Protein AF-A0A1A8R620-F1 (afdb_monomer)

Organism: NCBI:txid451742

Radius of gyration: 17.98 Å; Cα contacts (8 Å, |Δi|>4): 306; chains: 1; bounding box: 63×19×50 Å

InterPro domains:
  IPR003961 Fibronectin type III [PF00041] (17-106)
  IPR003961 Fibronectin type III [PS50853] (17-112)
  IPR003961 Fibronectin type III [SM00060] (15-98)
  IPR003961 Fibronectin type III [cd00063] (15-106)
  IPR013783 Immunoglobulin-like fold [G3DSA:2.60.40.10] (2-113)
  IPR036116 Fibronectin type III superfamily [SSF49265] (8-113)
  IPR050449 Ephrin receptor tyrosine kinases [PTHR46877] (4-108)

Nearest PDB structures (foldseek):
  4yfg-assembly1_A  TM=9.252E-01  e=2.632E-07  Mus musculus
  1wfo-assembly1_A  TM=7.776E-01  e=1.288E-08  Homo sapiens
  6tpw-assembly1_A  TM=8.827E-01  e=1.926E-07  Homo sapiens
  4yfd-assembly1_A  TM=9.253E-01  e=4.428E-07  Mus musculus
  4n68-assembly1_A  TM=8.977E-01  e=1.901E-06  Homo sapiens

Secondary structure (DSSP, 8-state):
-PPP---PPPPP----PPEEEEEEEEETTEEEEEEE--S---S---EEEEEEE-TTS--SS-EEEEE-TT-SEEEE-SPPTT--EEEEEEEEETTEEEEEPPPEEE---SS------SPPP-----

Mean predicted aligned error: 8.63 Å

Solvent-accessible surface area (backbone atoms only — not comparable to full-atom values): 7274 Å² total; per-residue (Å²): 139,84,84,80,86,80,87,82,80,76,83,54,35,57,13,34,33,30,31,82,64,46,61,44,34,67,24,39,30,21,34,40,35,28,45,40,75,30,94,48,42,50,50,65,66,67,29,30,43,38,36,42,33,43,86,86,70,83,63,92,65,62,49,78,44,85,34,57,57,91,50,56,54,48,76,51,66,90,44,61,61,89,40,58,33,43,34,34,35,24,28,22,22,93,61,31,72,27,44,65,27,70,76,42,77,40,51,31,26,73,68,53,71,99,65,84,81,68,81,86,72,85,82,77,76,132

Sequence (126 aa):
VRSNVLYIQTREDYPGPPAGIKAVPSSASSVVVSWLPPHKPNGIIRKYTIYCSSPGSGQPMPSEYEANPELLFYRITHLNHRQQYLIWAAAVTTAGRGNYSDKVTVEPAAKAPAKILSFGGTVTTP

pLDDT: mean 85.18, std 15.76, range [44.91, 98.19]

Foldseek 3Di:
DDDDDDDDDDDAAAAAEFADWDWWAPAQFKIKIFTHGGPGGSADFQWKKKWKDFVPPPDPGTDIDIGGSVDRMDMDGRHHGPTKIKMWMWTAHPNGTHDIDDIDIYGHHHDIDPDDRDDDDPPPDD

Structure (mmCIF, N/CA/C/O backbone):
data_AF-A0A1A8R620-F1
#
_entry.id   AF-A0A1A8R620-F1
#
loop_
_atom_site.group_PDB
_atom_site.id
_atom_site.type_symbol
_atom_site.label_atom_id
_atom_site.label_alt_id
_atom_site.label_comp_id
_atom_site.label_asym_id
_atom_site.label_entity_id
_atom_site.label_seq_id
_atom_site.pdbx_PDB_ins_code
_atom_site.Cartn_x
_atom_site.Cartn_y
_atom_site.Cartn_z
_atom_site.occupancy
_atom_site.B_iso_or_equiv
_atom_site.auth_seq_id
_atom_site.auth_comp_id
_atom_site.auth_asym_id
_atom_site.auth_atom_id
_atom_site.pdbx_PDB_model_num
ATOM 1 N N . VAL A 1 1 ? -42.763 8.442 29.787 1.00 52.78 1 VAL A N 1
ATOM 2 C CA . VAL A 1 1 ? -41.309 8.596 30.043 1.00 52.78 1 VAL A CA 1
ATOM 3 C C . VAL A 1 1 ? -40.577 8.254 28.754 1.00 52.78 1 VAL A C 1
ATOM 5 O O . VAL A 1 1 ? -40.825 7.181 28.221 1.00 52.78 1 VAL A O 1
ATOM 8 N N . ARG A 1 2 ? -39.787 9.177 28.191 1.00 52.97 2 ARG A N 1
ATOM 9 C CA . ARG A 1 2 ? -39.006 8.956 26.961 1.00 52.97 2 ARG A CA 1
ATOM 10 C C . ARG A 1 2 ? -37.557 8.725 27.39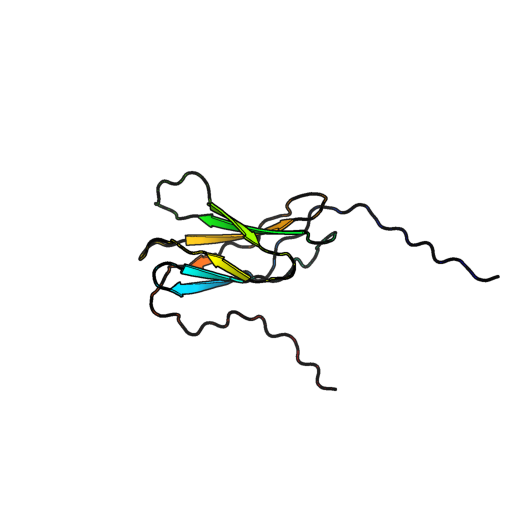4 1.00 52.97 2 ARG A C 1
ATOM 12 O O . ARG A 1 2 ? -36.993 9.587 28.060 1.00 52.97 2 ARG A O 1
ATOM 19 N N . SER A 1 3 ? -36.999 7.554 27.110 1.00 65.88 3 SER A N 1
ATOM 20 C CA . SER A 1 3 ? -35.631 7.205 27.505 1.00 65.88 3 SER A CA 1
ATOM 21 C C . SER A 1 3 ? -34.626 7.983 26.655 1.00 65.88 3 SER A C 1
ATOM 23 O O . SER A 1 3 ? -34.752 8.011 25.431 1.00 65.88 3 SER A O 1
ATOM 25 N N . ASN A 1 4 ? -33.632 8.603 27.289 1.00 66.81 4 ASN A N 1
ATOM 26 C CA . ASN A 1 4 ? -32.510 9.219 26.585 1.00 66.81 4 ASN A CA 1
ATOM 27 C C . ASN A 1 4 ? -31.555 8.122 26.103 1.00 66.81 4 ASN A C 1
ATOM 29 O O . ASN A 1 4 ? -31.174 7.246 26.879 1.00 66.81 4 ASN A O 1
ATOM 33 N N . VAL A 1 5 ? -31.172 8.166 24.828 1.00 59.22 5 VAL A N 1
ATOM 34 C CA . VAL A 1 5 ? -30.151 7.267 24.279 1.00 59.22 5 VAL A CA 1
ATOM 35 C C . VAL A 1 5 ? -28.787 7.798 24.705 1.00 59.22 5 VAL A C 1
ATOM 37 O O . VAL A 1 5 ? -28.394 8.895 24.310 1.00 59.22 5 VAL A O 1
ATOM 40 N N . LEU A 1 6 ? -28.079 7.036 25.535 1.00 57.34 6 LEU A N 1
ATOM 41 C CA . LEU A 1 6 ? -26.713 7.350 25.934 1.00 57.34 6 LEU A CA 1
ATOM 42 C C . LEU A 1 6 ? -25.750 6.728 24.916 1.00 57.34 6 LEU A C 1
ATOM 44 O O . LEU A 1 6 ? -25.660 5.507 24.807 1.00 57.34 6 LEU A O 1
ATOM 48 N N . TYR A 1 7 ? -25.030 7.564 24.172 1.00 54.34 7 TYR A N 1
ATOM 49 C CA . TYR A 1 7 ? -23.960 7.110 23.287 1.00 54.34 7 TYR A CA 1
ATOM 50 C C . TYR A 1 7 ? -22.679 6.932 24.107 1.00 54.34 7 TYR A C 1
ATOM 52 O O . TYR A 1 7 ? -22.037 7.911 24.480 1.00 54.34 7 TYR A O 1
ATOM 60 N N . ILE A 1 8 ? -22.318 5.684 24.414 1.00 50.94 8 ILE A N 1
ATOM 61 C CA . ILE A 1 8 ? -21.029 5.349 25.032 1.00 50.94 8 ILE A CA 1
ATOM 62 C C . ILE A 1 8 ? -20.089 4.853 23.929 1.00 50.94 8 ILE A C 1
ATOM 64 O O . ILE A 1 8 ? -20.361 3.834 23.298 1.00 50.94 8 ILE A O 1
ATOM 68 N N . GLN A 1 9 ? -18.979 5.561 23.710 1.00 54.69 9 GLN A N 1
ATOM 69 C CA . GLN A 1 9 ? -17.911 5.157 22.794 1.00 54.69 9 GLN A CA 1
ATOM 70 C C . GLN A 1 9 ? -16.734 4.594 23.601 1.00 54.69 9 GLN A C 1
ATOM 72 O O . GLN A 1 9 ? -16.225 5.247 24.514 1.00 54.69 9 GLN A O 1
ATOM 77 N N . THR A 1 10 ? -16.303 3.373 23.285 1.00 66.81 10 THR A N 1
ATOM 78 C CA . THR A 1 10 ? -15.094 2.776 23.869 1.00 66.81 10 THR A CA 1
ATOM 79 C C . THR A 1 10 ? -13.845 3.507 23.370 1.00 66.81 10 THR A C 1
ATOM 81 O O . THR A 1 10 ? -13.864 4.115 22.299 1.00 66.81 10 THR A O 1
ATOM 84 N N . ARG A 1 11 ? -12.738 3.450 24.123 1.00 70.94 11 ARG A N 1
ATOM 85 C CA . ARG A 1 11 ? -11.448 3.969 23.634 1.00 70.94 11 ARG A CA 1
ATOM 86 C C . ARG A 1 11 ? -11.051 3.223 22.356 1.00 70.94 11 ARG A C 1
ATOM 88 O O . ARG A 1 11 ? -11.294 2.022 22.263 1.00 70.94 11 ARG A O 1
ATOM 95 N N . GLU A 1 12 ? -10.487 3.941 21.385 1.00 77.62 12 GLU A N 1
ATOM 96 C CA . GLU A 1 12 ? -9.916 3.306 20.195 1.00 77.62 12 GLU A CA 1
ATOM 97 C C . GLU A 1 12 ? -8.751 2.398 20.607 1.00 77.62 12 GLU A C 1
ATOM 99 O O . GLU A 1 12 ? -8.053 2.674 21.586 1.00 77.62 12 GLU A O 1
ATOM 104 N N . ASP A 1 13 ? -8.548 1.331 19.845 1.00 79.19 13 ASP A N 1
ATOM 105 C CA . ASP A 1 13 ? -7.433 0.400 19.994 1.00 79.19 13 ASP A CA 1
ATOM 106 C C . ASP A 1 13 ? -6.669 0.307 18.661 1.00 79.19 13 ASP A C 1
ATOM 108 O O . ASP A 1 13 ? -7.028 0.939 17.656 1.00 79.19 13 ASP A O 1
ATOM 112 N N . TYR A 1 14 ? -5.575 -0.446 18.647 1.00 82.00 14 TYR A N 1
ATOM 113 C CA . TYR A 1 14 ? -4.787 -0.674 17.446 1.00 82.00 14 TYR A CA 1
ATOM 114 C C . TYR A 1 14 ? -5.634 -1.379 16.369 1.00 82.00 14 TYR A C 1
ATOM 116 O O . TYR A 1 14 ? -6.318 -2.372 16.662 1.00 82.00 14 TYR A O 1
ATOM 124 N N . PRO A 1 15 ? -5.602 -0.899 15.112 1.00 91.44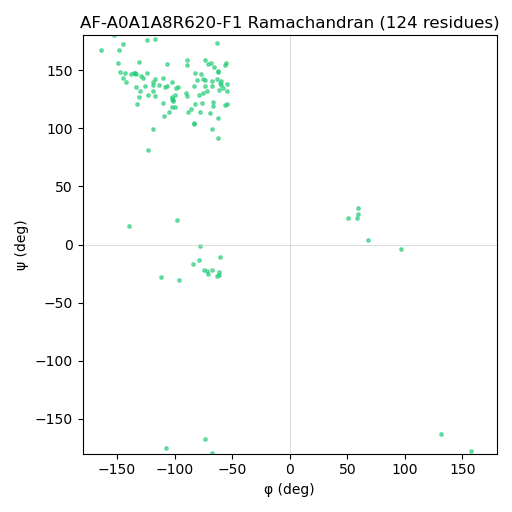 15 PRO A N 1
ATOM 125 C CA . PRO A 1 15 ? -6.348 -1.527 14.036 1.00 91.44 15 PRO A CA 1
ATOM 126 C C . PRO A 1 15 ? -5.726 -2.874 13.651 1.00 91.44 15 PRO A C 1
ATOM 128 O O . PRO A 1 15 ? -4.529 -3.113 13.821 1.00 91.44 15 PRO A O 1
ATOM 131 N N . GLY A 1 16 ? -6.554 -3.743 13.079 1.00 94.38 16 GLY A N 1
ATOM 132 C CA . GLY A 1 16 ? -6.119 -4.946 12.381 1.00 94.38 16 GLY A CA 1
ATOM 133 C C . GLY A 1 16 ? -5.358 -4.640 11.079 1.00 94.38 16 GLY A C 1
ATOM 134 O O . GLY A 1 16 ? -5.204 -3.476 10.690 1.00 94.38 16 GLY A O 1
ATOM 135 N N . PRO A 1 17 ? -4.929 -5.684 10.348 1.00 95.62 17 PRO A N 1
ATOM 136 C CA . PRO A 1 17 ? -4.072 -5.506 9.191 1.00 95.62 17 PRO A CA 1
ATOM 137 C C . PRO A 1 17 ? -4.930 -5.093 7.992 1.00 95.62 17 PRO A C 1
ATOM 139 O O . PRO A 1 17 ? -6.035 -5.629 7.833 1.00 95.62 17 PRO A O 1
ATOM 142 N N . PRO A 1 18 ? -4.456 -4.183 7.121 1.00 97.00 18 PRO A N 1
ATOM 143 C CA . PRO A 1 18 ? -5.099 -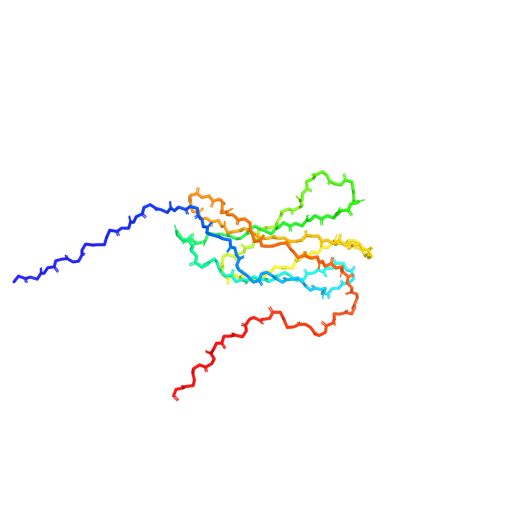3.950 5.835 1.00 97.00 18 PRO A CA 1
ATOM 144 C C . PRO A 1 18 ? -5.225 -5.266 5.062 1.00 97.00 18 PRO A C 1
ATOM 146 O O . PRO A 1 18 ? -4.267 -6.038 4.972 1.00 97.00 18 PRO A O 1
ATOM 149 N N . ALA A 1 19 ? -6.411 -5.535 4.527 1.00 95.19 19 ALA A N 1
ATOM 150 C CA . ALA A 1 19 ? -6.703 -6.795 3.859 1.00 95.19 19 ALA A CA 1
ATOM 151 C C . ALA A 1 19 ? -6.369 -6.729 2.362 1.00 95.19 19 ALA A C 1
ATOM 153 O O . ALA A 1 19 ? -6.295 -5.658 1.763 1.00 95.19 19 ALA A O 1
ATOM 154 N N . GLY A 1 20 ? -6.177 -7.892 1.741 1.00 94.56 20 GLY A N 1
ATOM 155 C 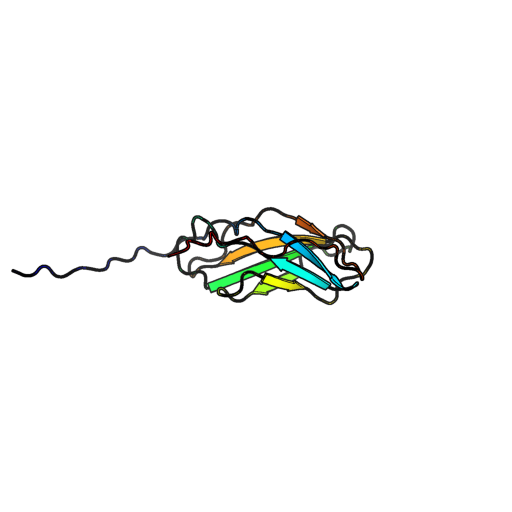CA . GLY A 1 20 ? -6.150 -8.030 0.285 1.00 94.56 20 GLY A CA 1
ATOM 156 C C . GLY A 1 20 ? -5.085 -7.213 -0.448 1.00 94.56 20 GLY A C 1
ATOM 157 O O . GLY A 1 20 ? -5.319 -6.889 -1.601 1.00 94.56 20 GLY A O 1
ATOM 158 N N . ILE A 1 21 ? -3.952 -6.857 0.163 1.00 96.12 21 ILE A N 1
ATOM 159 C CA . ILE A 1 21 ? -2.960 -5.993 -0.491 1.00 96.12 21 ILE A CA 1
ATOM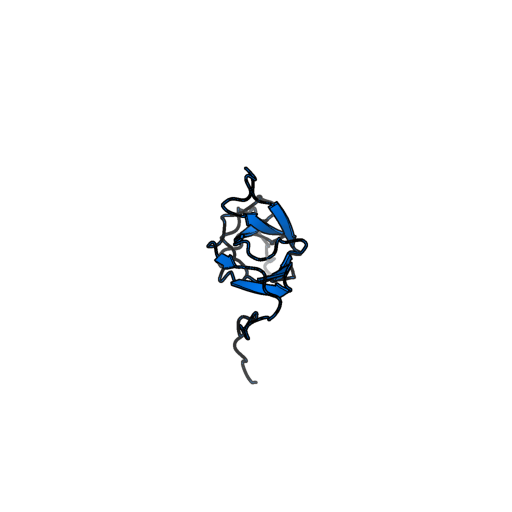 160 C C . ILE A 1 21 ? -2.511 -6.534 -1.863 1.00 96.12 21 ILE A C 1
ATOM 162 O O . ILE A 1 21 ? -2.291 -7.729 -2.061 1.00 96.12 21 ILE A O 1
ATOM 166 N N . LYS A 1 22 ? -2.378 -5.636 -2.837 1.00 95.19 22 LYS A N 1
ATOM 167 C CA . LYS A 1 22 ? -1.906 -5.912 -4.196 1.00 95.19 22 LYS A CA 1
ATOM 168 C C . LYS A 1 22 ? -0.953 -4.811 -4.629 1.00 95.19 22 LYS A C 1
ATOM 170 O O . LYS A 1 22 ? -1.147 -3.650 -4.285 1.00 95.19 22 LYS A O 1
ATOM 175 N N . ALA A 1 23 ? 0.041 -5.170 -5.431 1.00 94.81 23 ALA A N 1
ATOM 176 C CA . ALA A 1 23 ? 0.929 -4.218 -6.079 1.00 94.81 23 ALA A CA 1
ATOM 177 C C . ALA A 1 23 ? 1.091 -4.584 -7.554 1.00 94.81 23 ALA A C 1
ATOM 179 O O . ALA A 1 23 ? 1.265 -5.756 -7.901 1.00 94.81 23 ALA A O 1
ATOM 180 N N . VAL A 1 24 ? 1.024 -3.585 -8.430 1.00 92.38 24 VAL A N 1
ATOM 181 C CA . VAL A 1 24 ? 1.206 -3.762 -9.875 1.00 92.38 24 VAL A CA 1
ATOM 182 C C . VAL A 1 24 ? 2.127 -2.676 -10.431 1.00 92.38 24 VAL A C 1
ATOM 184 O O . VAL A 1 24 ? 2.109 -1.542 -9.944 1.00 92.38 24 VAL A O 1
ATOM 187 N N . PRO A 1 25 ? 2.928 -2.982 -11.462 1.00 92.50 25 PRO A N 1
ATOM 188 C CA . PRO A 1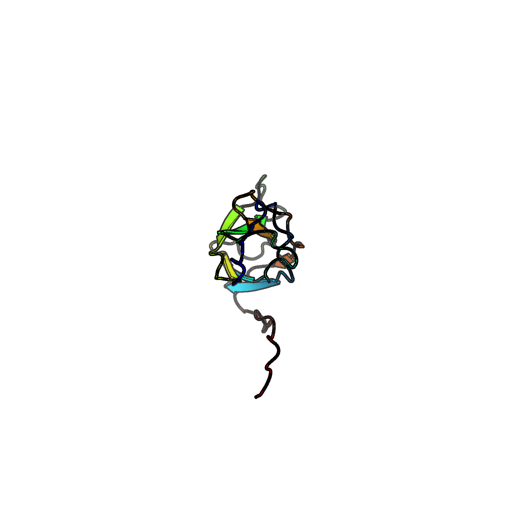 25 ? 3.726 -1.966 -12.128 1.00 92.50 25 PRO A CA 1
ATOM 189 C C . PRO A 1 25 ? 2.832 -0.979 -12.883 1.00 92.50 25 PRO A C 1
ATOM 191 O O . PRO A 1 25 ? 1.891 -1.372 -13.571 1.00 92.50 25 PRO A O 1
ATOM 194 N N . SER A 1 26 ? 3.150 0.309 -12.755 1.00 90.56 26 SER A N 1
ATOM 195 C CA . SER A 1 26 ? 2.496 1.410 -13.474 1.00 90.56 26 SER A CA 1
ATOM 196 C C . SER A 1 26 ? 3.433 2.066 -14.492 1.00 90.56 26 SER A C 1
ATOM 198 O O . SER A 1 26 ? 2.967 2.575 -15.508 1.00 90.56 26 SER A O 1
ATOM 200 N N . SER A 1 27 ? 4.745 2.036 -14.250 1.00 91.00 27 SER A N 1
ATOM 201 C CA . SER A 1 27 ? 5.780 2.392 -15.224 1.00 91.00 27 SER A CA 1
ATOM 202 C C . SER A 1 27 ? 7.082 1.647 -14.914 1.00 91.00 27 SER A C 1
ATOM 204 O O . SER A 1 27 ? 7.178 0.930 -13.917 1.00 91.00 27 SER A O 1
ATOM 206 N N . ALA A 1 28 ? 8.124 1.870 -15.722 1.00 91.50 28 ALA A N 1
ATOM 207 C CA . ALA A 1 28 ? 9.468 1.336 -15.476 1.00 91.50 28 ALA A CA 1
ATOM 208 C C . ALA A 1 28 ? 10.106 1.802 -14.148 1.00 91.50 28 ALA A C 1
ATOM 210 O O . ALA A 1 28 ? 11.136 1.266 -13.755 1.00 91.50 28 ALA A O 1
ATOM 211 N N . SER A 1 29 ? 9.510 2.790 -13.474 1.00 93.69 29 SER A N 1
ATOM 212 C CA . SER A 1 29 ? 9.998 3.382 -12.223 1.00 93.69 29 SER A CA 1
ATOM 213 C C . SER A 1 29 ? 8.881 3.670 -11.212 1.00 93.69 29 SER A C 1
ATOM 215 O O . SER A 1 29 ? 9.071 4.440 -10.268 1.00 93.69 29 SER A O 1
ATOM 217 N N . SER A 1 30 ? 7.689 3.093 -11.405 1.00 94.38 30 SER A N 1
ATOM 218 C CA . SER A 1 30 ? 6.575 3.270 -10.471 1.00 94.38 30 SER A CA 1
ATOM 219 C C . SER A 1 30 ? 5.674 2.048 -10.375 1.00 94.38 30 SER A C 1
ATOM 221 O O . SER A 1 30 ? 5.456 1.324 -11.351 1.00 94.38 30 SER A O 1
ATOM 223 N N . VAL A 1 31 ? 5.109 1.854 -9.188 1.00 94.81 31 VAL A N 1
ATOM 224 C CA . VAL A 1 31 ? 4.140 0.799 -8.877 1.00 94.81 31 VAL A CA 1
ATOM 225 C C . VAL A 1 31 ? 2.929 1.419 -8.191 1.00 94.81 31 VAL A C 1
ATOM 227 O O . VAL A 1 31 ? 3.051 2.387 -7.438 1.00 94.81 31 VAL A O 1
ATOM 230 N N . VAL A 1 32 ? 1.750 0.872 -8.467 1.00 95.75 32 VAL A N 1
ATOM 231 C CA . VAL A 1 32 ? 0.520 1.202 -7.746 1.00 95.75 32 VAL A CA 1
ATOM 232 C C . VAL A 1 32 ? 0.233 0.069 -6.777 1.00 95.75 32 VAL A C 1
ATOM 234 O O . VAL A 1 32 ? 0.201 -1.100 -7.163 1.00 95.75 32 VAL A O 1
ATOM 237 N N . VAL A 1 33 ? 0.043 0.438 -5.518 1.00 96.69 33 VAL A N 1
ATOM 238 C CA . VAL A 1 33 ? -0.297 -0.449 -4.410 1.00 96.69 33 VAL A CA 1
ATOM 239 C C . VAL A 1 33 ? -1.745 -0.179 -4.043 1.00 96.69 33 VAL A C 1
ATOM 241 O O . VAL A 1 33 ? -2.137 0.979 -3.957 1.00 96.69 33 VAL A O 1
ATOM 244 N N . SER A 1 34 ? -2.534 -1.220 -3.823 1.00 96.50 34 SER A N 1
ATOM 245 C CA . SER A 1 34 ? -3.934 -1.126 -3.406 1.00 96.50 34 SER A CA 1
ATOM 246 C C . SER A 1 34 ? -4.218 -2.120 -2.291 1.00 96.50 34 SER A C 1
ATOM 248 O O . SER A 1 34 ? -3.651 -3.212 -2.291 1.00 96.50 34 SER A O 1
ATOM 250 N N . TRP A 1 35 ? -5.113 -1.781 -1.375 1.00 97.25 35 TRP A N 1
ATOM 251 C CA . TRP A 1 35 ? -5.486 -2.628 -0.242 1.00 97.25 35 TRP A CA 1
ATOM 252 C C . TRP A 1 35 ? -6.971 -2.464 0.087 1.00 97.25 35 TRP A C 1
ATOM 254 O O . TRP A 1 35 ? -7.661 -1.619 -0.470 1.00 97.25 35 TRP A O 1
ATOM 264 N N . LEU A 1 36 ? -7.471 -3.294 0.991 1.00 96.75 36 LEU A N 1
ATOM 265 C CA . LEU A 1 36 ? -8.785 -3.170 1.605 1.00 96.75 36 LEU A CA 1
ATOM 266 C C . LEU A 1 36 ? -8.635 -2.694 3.057 1.00 96.75 36 LEU A C 1
ATOM 268 O O . LEU A 1 36 ? -7.596 -2.942 3.684 1.00 96.75 36 LEU A O 1
ATOM 272 N N . PRO A 1 37 ? -9.664 -2.044 3.626 1.00 96.12 37 PRO A N 1
ATOM 273 C CA . PRO A 1 37 ? -9.678 -1.705 5.043 1.00 96.12 37 PRO A CA 1
ATOM 274 C C . PRO A 1 37 ? -9.499 -2.946 5.936 1.00 96.12 37 PRO A C 1
ATOM 276 O O . PRO A 1 37 ? -9.876 -4.052 5.535 1.00 96.12 37 PRO A O 1
ATOM 279 N N . PRO A 1 38 ? -8.977 -2.791 7.165 1.00 96.00 38 PRO A N 1
ATOM 280 C CA . PRO A 1 38 ? -8.933 -3.884 8.127 1.00 96.00 38 PRO A CA 1
ATOM 281 C C . PRO A 1 38 ? -10.331 -4.402 8.474 1.00 96.00 38 PRO A C 1
ATOM 283 O O . PRO A 1 38 ? -11.237 -3.615 8.739 1.00 96.00 38 PRO A O 1
ATOM 286 N N . HIS A 1 39 ? -10.493 -5.724 8.595 1.00 94.00 39 HIS A N 1
ATOM 287 C CA . HIS A 1 39 ? -11.744 -6.324 9.090 1.00 94.00 39 HIS A CA 1
ATOM 288 C C . HIS A 1 39 ? -12.084 -5.909 10.529 1.00 94.00 39 HIS A C 1
ATOM 290 O O . HIS A 1 39 ? -13.246 -5.916 10.925 1.00 94.00 39 HIS A O 1
ATOM 296 N N . LYS A 1 40 ? -11.059 -5.569 11.318 1.00 92.12 40 LYS A N 1
ATOM 297 C CA . LYS A 1 40 ? -11.175 -5.102 12.702 1.00 92.12 40 LYS A CA 1
ATOM 298 C C . LYS A 1 40 ? -10.498 -3.735 12.819 1.00 92.12 40 LYS A C 1
ATOM 300 O O . LYS A 1 40 ? -9.329 -3.684 13.185 1.00 92.12 40 LYS A O 1
ATOM 305 N N . PRO A 1 41 ? -11.165 -2.631 12.444 1.00 87.31 41 PRO A N 1
ATOM 306 C CA . PRO A 1 41 ? -10.543 -1.308 12.474 1.00 87.31 41 PRO A CA 1
ATOM 307 C C . PRO A 1 41 ? -10.323 -0.789 13.900 1.00 87.31 41 PRO A C 1
ATOM 309 O O . PRO A 1 41 ? -9.420 0.008 14.106 1.00 87.31 41 PRO A O 1
ATOM 312 N N . ASN A 1 42 ? -11.118 -1.246 14.877 1.00 89.44 42 ASN A N 1
ATOM 313 C CA . ASN A 1 42 ? -11.006 -0.896 16.302 1.00 89.44 42 ASN A CA 1
ATOM 314 C C . ASN A 1 42 ? -10.931 0.622 16.601 1.00 89.44 42 ASN A C 1
ATOM 316 O O . ASN A 1 42 ? -10.447 1.036 17.651 1.00 89.44 42 ASN A O 1
ATOM 320 N N . GLY A 1 43 ? -11.424 1.458 15.685 1.00 89.50 43 GLY A N 1
ATOM 321 C CA . GLY A 1 43 ? -11.337 2.914 15.745 1.00 89.50 43 GLY A CA 1
ATOM 322 C C . GLY A 1 43 ? -11.481 3.540 14.360 1.00 89.50 43 GLY A C 1
ATOM 323 O O . GLY A 1 43 ? -11.687 2.839 13.365 1.00 89.50 43 GLY A O 1
ATOM 324 N N . ILE A 1 44 ? -11.375 4.867 14.286 1.00 93.38 44 ILE A N 1
ATOM 325 C CA . ILE A 1 44 ? -11.386 5.596 13.014 1.00 93.38 44 ILE A CA 1
ATOM 326 C C . ILE A 1 44 ? -9.982 5.552 12.406 1.00 93.38 44 ILE A C 1
ATOM 328 O O . ILE A 1 44 ? -9.023 6.051 13.001 1.00 93.38 44 ILE A O 1
ATOM 332 N N . ILE A 1 45 ? -9.858 4.997 11.195 1.00 95.56 45 ILE A N 1
ATOM 333 C CA . ILE A 1 45 ? -8.587 5.004 10.463 1.00 95.56 45 ILE A CA 1
ATOM 334 C C . ILE A 1 45 ? -8.231 6.444 10.082 1.00 95.56 45 ILE A C 1
ATOM 336 O O . ILE A 1 45 ? -8.999 7.137 9.418 1.00 95.56 45 ILE A O 1
ATOM 340 N N . ARG A 1 46 ? -7.053 6.896 10.512 1.00 96.06 46 ARG A N 1
ATOM 341 C CA . ARG A 1 46 ? -6.529 8.250 10.277 1.00 96.06 46 ARG A CA 1
ATOM 342 C C . ARG A 1 46 ? -5.595 8.323 9.084 1.00 96.06 46 ARG A C 1
ATOM 344 O O . ARG A 1 46 ? -5.528 9.364 8.445 1.00 96.06 46 ARG A O 1
ATOM 351 N N . LYS A 1 47 ? -4.876 7.237 8.807 1.00 97.06 47 LYS A N 1
ATOM 352 C CA . LYS A 1 47 ? -4.013 7.072 7.636 1.00 97.06 47 LYS A CA 1
ATOM 353 C C . LYS A 1 47 ? -3.662 5.605 7.431 1.00 97.06 47 LYS A C 1
ATOM 355 O O . LYS A 1 47 ? -3.826 4.782 8.337 1.00 97.06 47 LYS A O 1
ATOM 360 N N . TYR A 1 48 ? -3.115 5.319 6.259 1.00 97.94 48 TYR A N 1
ATOM 361 C CA . TYR A 1 48 ? -2.360 4.100 6.009 1.00 97.94 48 TYR A CA 1
ATOM 362 C C . TYR A 1 48 ? -0.884 4.445 5.831 1.00 97.94 48 TYR A C 1
ATOM 364 O O . TYR A 1 48 ? -0.551 5.471 5.239 1.00 97.94 48 TYR A O 1
ATOM 372 N N . THR A 1 49 ? -0.003 3.578 6.318 1.00 98.06 49 THR A N 1
ATOM 373 C CA . THR A 1 49 ? 1.433 3.657 6.040 1.00 98.06 49 THR A CA 1
ATOM 374 C C . THR A 1 49 ? 1.819 2.499 5.135 1.00 98.06 49 THR A C 1
ATOM 376 O O . THR A 1 49 ? 1.606 1.337 5.488 1.00 98.06 49 THR A O 1
ATOM 379 N N . ILE A 1 50 ? 2.369 2.818 3.966 1.00 98.19 50 ILE A N 1
ATOM 380 C CA . ILE A 1 50 ? 2.849 1.859 2.973 1.00 98.19 50 ILE A CA 1
ATOM 381 C C . ILE A 1 50 ? 4.356 1.737 3.116 1.00 98.19 50 ILE A C 1
ATOM 383 O O . ILE A 1 50 ? 5.074 2.732 3.107 1.00 98.19 50 ILE A O 1
ATOM 387 N N . TYR A 1 51 ? 4.825 0.507 3.226 1.00 97.69 51 TYR A N 1
ATOM 388 C CA . TYR A 1 51 ? 6.225 0.165 3.374 1.00 97.69 51 TYR A CA 1
ATOM 389 C C . TYR A 1 51 ? 6.736 -0.431 2.073 1.00 97.69 51 TYR A C 1
ATOM 391 O O . TYR A 1 51 ? 6.074 -1.281 1.477 1.00 97.69 51 TYR A O 1
ATOM 399 N N . CYS A 1 52 ? 7.923 -0.011 1.652 1.00 96.69 52 CYS A N 1
ATOM 400 C CA . CYS A 1 52 ? 8.583 -0.508 0.454 1.00 96.69 52 CYS A CA 1
ATOM 401 C C . CYS A 1 52 ? 10.039 -0.834 0.773 1.00 96.69 52 CYS A C 1
ATOM 403 O O . CYS A 1 52 ? 10.803 0.029 1.200 1.00 96.69 52 CYS A O 1
ATOM 405 N N . SER A 1 53 ? 10.436 -2.084 0.569 1.00 95.44 53 SER A N 1
ATOM 406 C CA . SER A 1 53 ? 11.814 -2.536 0.747 1.00 95.44 53 SER A CA 1
ATOM 407 C C . SER A 1 53 ? 12.322 -3.170 -0.537 1.00 95.44 53 SER A C 1
ATOM 409 O O . SER A 1 53 ? 11.562 -3.799 -1.263 1.00 95.44 53 SER A O 1
ATOM 411 N N . SER A 1 54 ? 13.614 -3.030 -0.811 1.00 93.25 54 SER A N 1
ATOM 412 C CA . SER A 1 54 ? 14.275 -3.665 -1.946 1.00 93.25 54 SER A CA 1
ATOM 413 C C . SER A 1 54 ? 15.356 -4.605 -1.421 1.00 93.25 54 SER A C 1
ATOM 415 O O . SER A 1 54 ? 16.451 -4.137 -1.099 1.00 93.25 54 SER A O 1
ATOM 417 N N . PRO A 1 55 ? 15.096 -5.920 -1.333 1.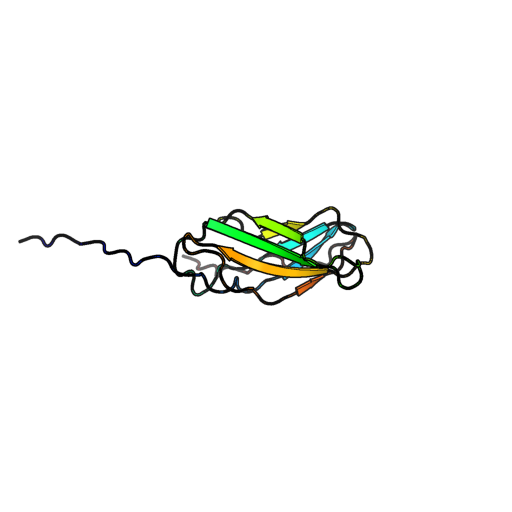00 81.62 55 PRO A N 1
ATOM 418 C CA . PRO A 1 55 ? 16.129 -6.886 -0.985 1.00 81.62 55 PRO A CA 1
ATOM 419 C C . PRO A 1 55 ? 17.318 -6.734 -1.946 1.00 81.62 55 PRO A C 1
ATOM 421 O O . PRO A 1 55 ? 17.153 -6.812 -3.161 1.00 81.62 55 PRO A O 1
ATOM 424 N N . GLY A 1 56 ? 18.505 -6.439 -1.413 1.00 78.50 56 GLY A N 1
ATOM 425 C CA . GLY A 1 56 ? 19.721 -6.240 -2.211 1.00 78.50 56 GLY A CA 1
ATOM 426 C C . GLY A 1 56 ? 20.085 -4.789 -2.550 1.00 78.50 56 GLY A C 1
ATOM 427 O O . GLY A 1 56 ? 21.167 -4.570 -3.081 1.00 78.50 56 GLY A O 1
ATOM 428 N N . SER A 1 57 ? 19.274 -3.782 -2.191 1.00 79.50 57 SER A N 1
ATOM 429 C CA . SER A 1 57 ? 19.655 -2.365 -2.385 1.00 79.50 57 SER A CA 1
ATOM 430 C C . SER A 1 57 ? 20.649 -1.832 -1.341 1.00 79.50 57 SER A C 1
ATOM 432 O O . SER A 1 57 ? 21.007 -0.656 -1.380 1.00 79.50 57 SER A O 1
ATOM 434 N N . GLY A 1 58 ? 21.044 -2.659 -0.365 1.00 78.44 58 GLY A N 1
ATOM 435 C CA . GLY A 1 58 ? 21.866 -2.244 0.777 1.00 78.44 58 GLY A CA 1
ATOM 436 C C . GLY A 1 58 ? 21.155 -1.297 1.753 1.00 78.44 58 GLY A C 1
ATOM 437 O O . GLY A 1 58 ? 21.775 -0.843 2.710 1.00 78.44 58 GLY A O 1
ATOM 438 N N . GLN A 1 59 ? 19.869 -0.995 1.535 1.00 82.62 59 GLN A N 1
ATOM 439 C CA . GLN A 1 59 ? 19.087 -0.144 2.430 1.00 82.62 59 GLN A CA 1
ATOM 440 C C . GLN A 1 59 ? 18.680 -0.927 3.688 1.00 82.62 59 GLN A C 1
ATOM 442 O O . GLN A 1 59 ? 18.001 -1.950 3.566 1.00 82.62 59 GLN A O 1
ATOM 447 N N . PRO A 1 60 ? 19.059 -0.462 4.894 1.00 80.56 60 PRO A N 1
ATOM 448 C CA . PRO A 1 60 ? 18.788 -1.186 6.136 1.00 80.56 60 PRO A CA 1
ATOM 449 C C . PRO A 1 60 ? 17.320 -1.098 6.576 1.00 80.56 60 PRO A C 1
ATOM 451 O O . PRO A 1 60 ? 16.860 -1.953 7.328 1.00 80.56 60 PRO A O 1
ATOM 454 N N . MET A 1 61 ? 16.583 -0.082 6.113 1.00 88.81 61 MET A N 1
ATOM 455 C CA . MET A 1 61 ? 15.206 0.204 6.523 1.00 88.81 61 MET A CA 1
ATOM 456 C C . MET A 1 61 ? 14.292 0.333 5.290 1.00 88.81 61 MET A C 1
ATOM 458 O O . MET A 1 61 ? 14.736 0.861 4.267 1.00 88.81 61 MET A O 1
ATOM 462 N N . PRO A 1 62 ? 13.028 -0.133 5.346 1.00 94.06 62 PRO A N 1
ATOM 463 C CA . PRO A 1 62 ? 12.043 0.159 4.305 1.00 94.06 62 PRO A CA 1
ATOM 464 C C . PRO A 1 62 ? 11.754 1.662 4.201 1.00 94.06 62 PRO A C 1
ATOM 466 O O . PRO A 1 62 ? 11.759 2.377 5.200 1.00 94.06 62 PRO A O 1
ATOM 469 N N . SER A 1 63 ? 11.434 2.124 2.995 1.00 95.00 63 SER A N 1
ATOM 470 C CA . SER A 1 63 ? 10.829 3.439 2.781 1.00 95.00 63 SER A CA 1
ATOM 471 C C . SER A 1 63 ? 9.369 3.424 3.232 1.00 95.00 63 SER A C 1
ATOM 473 O O . SER A 1 63 ? 8.663 2.441 2.993 1.00 95.00 63 SER A O 1
ATOM 475 N N . GLU A 1 64 ? 8.917 4.516 3.848 1.00 96.31 64 GLU A N 1
ATOM 476 C CA . GLU A 1 64 ? 7.548 4.684 4.341 1.00 96.31 64 GLU A CA 1
ATOM 477 C C . GLU A 1 64 ? 6.819 5.778 3.556 1.00 96.31 64 GLU A C 1
ATOM 479 O O . GLU A 1 64 ? 7.374 6.846 3.297 1.00 96.31 64 GLU A O 1
ATOM 484 N N . TYR A 1 65 ? 5.563 5.517 3.200 1.00 97.12 65 TYR A N 1
ATOM 485 C CA . TYR A 1 65 ? 4.698 6.453 2.490 1.00 97.12 65 TYR A CA 1
ATOM 486 C C . TYR A 1 65 ? 3.353 6.562 3.195 1.00 97.12 65 TYR A C 1
ATOM 488 O O . TYR A 1 65 ? 2.724 5.549 3.501 1.00 97.12 65 TYR A O 1
ATOM 496 N N . GLU A 1 66 ? 2.886 7.784 3.428 1.00 97.25 66 GLU A N 1
ATOM 497 C CA . GLU A 1 66 ? 1.578 8.019 4.035 1.00 97.25 66 GLU A CA 1
ATOM 498 C C . GLU A 1 66 ? 0.492 8.136 2.964 1.00 97.25 66 GLU A C 1
ATOM 500 O O . GLU A 1 66 ? 0.623 8.894 2.000 1.00 97.25 66 GLU A O 1
ATOM 505 N N . ALA A 1 67 ? -0.595 7.392 3.151 1.00 96.19 67 ALA A N 1
ATOM 506 C CA . ALA A 1 67 ? -1.772 7.425 2.299 1.00 96.19 67 ALA A CA 1
ATOM 507 C C . ALA A 1 67 ? -3.002 7.905 3.081 1.00 96.19 67 ALA A C 1
ATOM 509 O O . ALA A 1 67 ? -3.190 7.576 4.258 1.00 96.19 67 ALA A O 1
ATOM 510 N N . ASN A 1 68 ? -3.841 8.686 2.396 1.00 94.62 68 ASN A N 1
ATOM 511 C CA . ASN A 1 68 ? -5.097 9.209 2.927 1.00 94.62 68 ASN A CA 1
ATOM 512 C C . ASN A 1 68 ? -6.025 8.041 3.342 1.00 94.62 68 ASN A C 1
ATOM 514 O O . ASN A 1 68 ? -6.121 7.068 2.596 1.00 94.62 68 ASN A O 1
ATOM 518 N N . PRO A 1 69 ? -6.711 8.115 4.498 1.00 93.56 69 PRO A N 1
ATOM 519 C CA . PRO A 1 69 ? -7.607 7.054 4.970 1.00 93.56 69 PRO A CA 1
ATOM 520 C C . PRO A 1 69 ? -8.798 6.750 4.038 1.00 93.56 69 PRO A C 1
ATOM 522 O O . PRO A 1 69 ? -9.319 5.637 4.079 1.00 93.56 69 PRO A O 1
ATOM 525 N N . GLU A 1 70 ? -9.218 7.699 3.200 1.00 93.00 70 GLU A N 1
ATOM 526 C CA . GLU A 1 70 ? -10.299 7.553 2.212 1.00 93.00 70 GLU A CA 1
ATOM 527 C C . GLU A 1 70 ? -9.819 6.919 0.896 1.00 93.00 70 GLU A C 1
ATOM 529 O O . GLU A 1 70 ? -10.627 6.438 0.101 1.00 93.00 70 GLU A O 1
ATOM 534 N N . LEU A 1 71 ? -8.502 6.894 0.659 1.00 93.88 71 LEU A N 1
ATOM 535 C CA . LEU A 1 71 ? -7.900 6.295 -0.528 1.00 93.88 71 LEU A CA 1
ATOM 536 C C . LEU A 1 71 ? -7.333 4.915 -0.197 1.00 93.88 71 LEU A C 1
ATOM 538 O O . LEU A 1 71 ? -6.471 4.749 0.662 1.00 93.88 71 LEU A O 1
ATOM 542 N N . LEU A 1 72 ? -7.783 3.917 -0.950 1.00 96.06 72 LEU A N 1
ATOM 543 C CA . LEU A 1 72 ? -7.365 2.521 -0.803 1.00 96.06 72 LEU A CA 1
ATOM 544 C C . LEU A 1 72 ? -6.266 2.117 -1.794 1.00 96.06 72 LEU A C 1
ATOM 546 O O . LEU A 1 72 ? -6.088 0.939 -2.112 1.00 96.06 72 LEU A O 1
ATOM 550 N N . PHE A 1 73 ? -5.545 3.109 -2.312 1.00 96.06 73 PHE A N 1
ATOM 551 C CA . PHE A 1 73 ? -4.400 2.912 -3.183 1.00 96.06 73 PHE A CA 1
ATOM 552 C C . PHE A 1 73 ? -3.364 4.024 -3.012 1.00 96.06 73 PHE A C 1
ATOM 554 O O . PHE A 1 73 ? -3.677 5.142 -2.604 1.00 96.06 73 PHE A O 1
ATOM 561 N N . TYR A 1 74 ? -2.119 3.717 -3.362 1.00 96.56 74 TYR A N 1
ATOM 562 C CA . TYR A 1 74 ? -1.002 4.652 -3.366 1.00 96.56 74 TYR A CA 1
ATOM 563 C C . TYR A 1 74 ? -0.057 4.349 -4.527 1.00 96.56 74 TYR A C 1
ATOM 565 O O . TYR A 1 74 ? 0.184 3.187 -4.862 1.00 96.56 74 TYR A O 1
ATOM 573 N N . ARG A 1 75 ? 0.506 5.393 -5.141 1.00 96.44 75 ARG A N 1
ATOM 574 C CA . ARG A 1 75 ? 1.492 5.254 -6.216 1.00 96.44 75 ARG A CA 1
ATOM 575 C C . ARG A 1 75 ? 2.886 5.567 -5.690 1.00 96.44 75 ARG A C 1
ATOM 577 O O . ARG A 1 75 ? 3.182 6.715 -5.384 1.00 96.44 75 ARG A O 1
ATOM 584 N N . ILE A 1 76 ? 3.748 4.557 -5.665 1.00 96.50 76 ILE A N 1
ATOM 585 C CA . ILE A 1 76 ? 5.163 4.714 -5.327 1.00 96.50 76 ILE A CA 1
ATOM 586 C C . ILE A 1 76 ? 5.936 5.005 -6.615 1.00 96.50 76 ILE A C 1
ATOM 588 O O . ILE A 1 76 ? 5.806 4.273 -7.600 1.00 96.50 76 ILE A O 1
ATOM 592 N N . THR A 1 77 ? 6.725 6.075 -6.619 1.00 95.12 77 THR A N 1
ATOM 593 C CA . THR A 1 77 ? 7.537 6.536 -7.756 1.00 95.12 77 THR A CA 1
ATOM 594 C C . THR A 1 77 ? 9.031 6.485 -7.428 1.00 95.12 77 THR A C 1
ATOM 596 O O . THR A 1 77 ? 9.415 6.133 -6.316 1.00 95.12 77 THR A O 1
ATOM 599 N N . HIS A 1 78 ? 9.878 6.827 -8.405 1.00 94.00 78 HIS A N 1
ATOM 600 C CA . HIS A 1 78 ? 11.343 6.842 -8.271 1.00 94.00 78 HIS A CA 1
ATOM 601 C C . HIS A 1 78 ? 11.945 5.481 -7.893 1.00 94.00 78 HIS A C 1
ATOM 603 O O . HIS A 1 78 ? 12.971 5.403 -7.223 1.00 94.00 78 HIS A O 1
ATOM 609 N N . LEU A 1 79 ? 11.307 4.399 -8.342 1.00 93.31 79 LEU A N 1
ATOM 610 C CA . LEU A 1 79 ? 11.831 3.050 -8.184 1.00 93.31 79 LEU A CA 1
ATOM 611 C C . LEU A 1 79 ? 12.855 2.738 -9.273 1.00 93.31 79 LEU A C 1
ATOM 613 O O . LEU A 1 79 ? 12.731 3.189 -10.415 1.00 93.31 79 LEU A O 1
ATOM 617 N N . ASN A 1 80 ? 13.847 1.929 -8.919 1.00 91.62 80 ASN A N 1
ATOM 618 C CA . ASN A 1 80 ? 14.847 1.450 -9.857 1.00 91.62 80 ASN A CA 1
ATOM 619 C C . ASN A 1 80 ? 14.231 0.396 -10.779 1.00 91.62 80 ASN A C 1
ATOM 621 O O . ASN A 1 80 ? 13.507 -0.500 -10.336 1.00 91.62 80 ASN A O 1
ATOM 625 N N . HIS A 1 81 ? 14.544 0.489 -12.069 1.00 84.75 81 HIS A N 1
ATOM 626 C CA . HIS A 1 81 ? 14.159 -0.536 -13.031 1.00 84.75 81 HIS A CA 1
ATOM 627 C C . HIS A 1 81 ? 14.878 -1.858 -12.720 1.00 84.75 81 HIS A C 1
ATOM 629 O O . HIS A 1 81 ? 16.007 -1.849 -12.223 1.00 84.75 81 HIS A O 1
ATOM 635 N N . ARG A 1 82 ? 14.278 -2.998 -13.086 1.00 82.62 82 ARG A N 1
ATOM 636 C CA . ARG A 1 82 ? 14.876 -4.339 -12.903 1.00 82.62 82 ARG A CA 1
ATOM 637 C C . ARG A 1 82 ? 15.221 -4.690 -11.450 1.00 82.62 82 ARG A C 1
ATOM 639 O O . ARG A 1 82 ? 16.089 -5.522 -11.204 1.00 82.62 82 ARG A O 1
ATOM 646 N N . GLN A 1 83 ? 14.563 -4.040 -10.495 1.00 89.75 83 GLN A N 1
ATOM 647 C CA . GLN A 1 83 ? 14.729 -4.289 -9.071 1.00 89.75 83 GLN A CA 1
ATOM 648 C C . GLN A 1 83 ? 13.399 -4.758 -8.487 1.00 89.75 83 GLN A C 1
ATOM 650 O O . GLN A 1 83 ? 12.355 -4.145 -8.716 1.00 89.75 83 GLN A O 1
ATOM 655 N N . GLN A 1 84 ? 13.441 -5.844 -7.718 1.00 92.88 84 GLN A N 1
ATOM 656 C CA . GLN A 1 84 ? 12.269 -6.346 -7.011 1.00 92.88 84 GLN A CA 1
ATOM 657 C C . GLN A 1 84 ? 12.071 -5.598 -5.696 1.00 92.88 84 GLN A C 1
ATOM 659 O O . GLN A 1 84 ? 13.016 -5.392 -4.930 1.00 92.88 84 GLN A O 1
ATOM 664 N N . TYR A 1 85 ? 10.817 -5.243 -5.434 1.00 95.06 85 TYR A N 1
ATOM 665 C CA . TYR A 1 85 ? 10.377 -4.563 -4.229 1.00 95.06 85 TYR A CA 1
ATOM 666 C C . TYR A 1 85 ? 9.374 -5.421 -3.468 1.00 95.06 85 TYR A C 1
ATOM 668 O O . TYR A 1 85 ? 8.467 -6.011 -4.054 1.00 95.06 85 TYR A O 1
ATOM 676 N N . LEU A 1 86 ? 9.534 -5.454 -2.151 1.00 96.56 86 LEU A N 1
ATOM 677 C CA . LEU A 1 86 ? 8.625 -6.056 -1.193 1.00 96.56 86 LEU A CA 1
ATOM 678 C C . LEU A 1 86 ? 7.796 -4.947 -0.545 1.00 96.56 86 LEU A C 1
ATOM 680 O O . LEU A 1 86 ? 8.356 -4.014 0.034 1.00 96.56 86 LEU A O 1
ATOM 684 N N . ILE A 1 87 ? 6.474 -5.053 -0.644 1.00 97.56 87 ILE A N 1
ATOM 685 C CA . ILE A 1 87 ? 5.537 -4.003 -0.248 1.00 97.56 87 ILE A CA 1
ATOM 686 C C . ILE A 1 87 ? 4.517 -4.550 0.745 1.00 97.56 87 ILE A C 1
ATOM 688 O O . ILE A 1 87 ? 3.991 -5.645 0.557 1.00 97.56 87 ILE A O 1
ATOM 692 N N . TRP A 1 88 ? 4.228 -3.782 1.792 1.00 97.81 88 TRP A N 1
ATOM 693 C CA . TRP A 1 88 ? 3.166 -4.070 2.760 1.00 97.81 88 TRP A CA 1
ATOM 694 C C . TRP A 1 88 ? 2.558 -2.776 3.306 1.00 97.81 88 TRP A C 1
ATOM 696 O O . TRP A 1 88 ? 3.108 -1.696 3.103 1.00 97.81 88 TRP A O 1
ATOM 706 N N . ALA A 1 89 ? 1.421 -2.865 3.993 1.00 98.19 89 ALA A N 1
ATOM 707 C CA . ALA A 1 89 ? 0.724 -1.710 4.552 1.00 98.19 89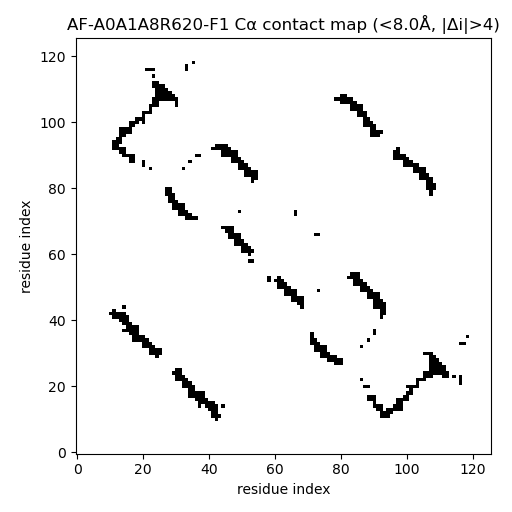 ALA A CA 1
ATOM 708 C C . ALA A 1 89 ? 0.352 -1.923 6.024 1.00 98.19 89 ALA A C 1
ATOM 710 O O . ALA A 1 89 ? 0.206 -3.055 6.481 1.00 98.19 89 ALA A O 1
ATOM 711 N N . ALA A 1 90 ? 0.157 -0.832 6.758 1.00 97.56 90 ALA A N 1
ATOM 712 C CA . ALA A 1 90 ? -0.472 -0.826 8.075 1.00 97.56 90 ALA A CA 1
ATOM 713 C C . ALA A 1 90 ? -1.523 0.286 8.153 1.00 97.56 90 ALA A C 1
ATOM 715 O O . ALA A 1 90 ? -1.351 1.351 7.559 1.00 97.56 90 ALA A O 1
ATOM 716 N N . ALA A 1 91 ? -2.597 0.043 8.900 1.00 97.06 91 ALA A N 1
ATOM 717 C CA . ALA A 1 91 ? -3.578 1.067 9.239 1.00 97.06 91 ALA A CA 1
ATOM 718 C C . ALA A 1 91 ? -3.180 1.775 10.545 1.00 97.06 91 ALA A C 1
ATOM 720 O O . ALA A 1 91 ? -2.487 1.196 11.386 1.00 97.06 91 ALA A O 1
ATOM 721 N N . VAL A 1 92 ? -3.616 3.022 10.726 1.00 95.81 92 VAL A N 1
ATOM 722 C CA . VAL A 1 92 ? -3.296 3.829 11.913 1.00 95.81 92 VAL A CA 1
ATOM 723 C C . VAL A 1 92 ? -4.569 4.455 12.483 1.00 95.81 92 VAL A C 1
ATOM 725 O O . VAL A 1 92 ? -5.292 5.131 11.751 1.00 95.81 92 VAL A O 1
ATOM 728 N N . THR A 1 93 ?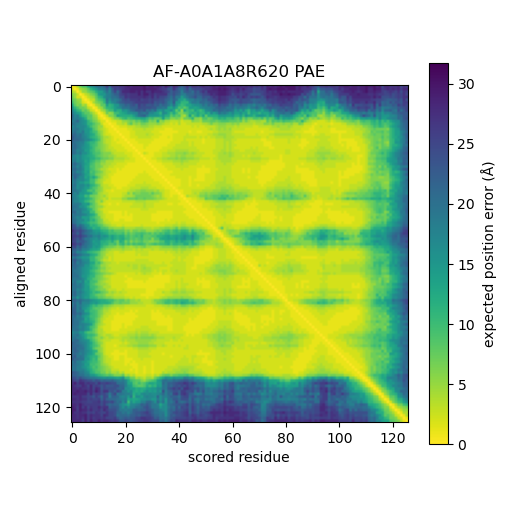 -4.831 4.257 13.776 1.00 94.00 93 THR A N 1
ATOM 729 C CA . THR A 1 93 ? -5.893 4.938 14.552 1.00 94.00 93 THR A CA 1
ATOM 730 C C . THR A 1 93 ? -5.275 5.963 15.507 1.00 94.00 93 THR A C 1
ATOM 732 O O . THR A 1 93 ? -4.059 6.172 15.497 1.00 94.00 93 THR A O 1
ATOM 735 N N . THR A 1 94 ? -6.079 6.612 16.357 1.00 92.88 94 THR A N 1
ATOM 736 C CA . THR A 1 94 ? -5.520 7.478 17.414 1.00 92.88 94 THR A CA 1
ATOM 737 C C . THR A 1 94 ? -4.756 6.697 18.487 1.00 92.88 94 THR A C 1
ATOM 739 O O . THR A 1 94 ? -3.869 7.261 19.123 1.00 92.88 94 THR A O 1
ATOM 742 N N . ALA A 1 95 ? -5.035 5.398 18.639 1.00 89.12 95 ALA A N 1
ATOM 743 C CA . ALA A 1 95 ? -4.270 4.496 19.500 1.00 89.12 95 ALA A CA 1
ATOM 744 C C . ALA A 1 95 ? -2.880 4.159 18.929 1.00 89.12 95 ALA A C 1
ATOM 746 O O . ALA A 1 95 ? -1.973 3.817 19.683 1.00 89.12 95 ALA A O 1
ATOM 747 N N . GLY A 1 96 ? -2.695 4.286 17.609 1.00 91.38 96 GLY A N 1
ATOM 748 C CA . GLY A 1 96 ? -1.414 4.098 16.934 1.00 91.38 96 GLY A CA 1
ATOM 749 C C . GLY A 1 96 ? -1.490 3.185 15.711 1.00 91.38 96 GLY A C 1
ATOM 750 O O . GLY A 1 96 ? -2.556 2.939 15.142 1.00 91.38 96 GLY A O 1
ATOM 751 N N . ARG A 1 97 ? -0.320 2.707 15.270 1.00 94.81 97 ARG A N 1
ATOM 752 C CA . ARG A 1 97 ? -0.181 1.826 14.101 1.00 94.81 97 ARG A CA 1
ATOM 753 C C . ARG A 1 97 ? -0.557 0.391 14.457 1.00 94.81 97 ARG A C 1
ATOM 755 O O . ARG A 1 97 ? -0.005 -0.173 15.397 1.00 94.81 97 ARG A O 1
ATOM 762 N N . GLY A 1 98 ? -1.435 -0.195 13.654 1.00 93.81 98 GLY A N 1
ATOM 763 C CA . GLY A 1 98 ? -1.820 -1.597 13.743 1.00 93.81 98 GLY A CA 1
ATOM 764 C C . GLY A 1 98 ? -0.753 -2.570 13.252 1.00 93.81 98 GLY A C 1
ATOM 765 O O . GLY A 1 98 ? 0.402 -2.217 12.995 1.00 93.81 98 GLY A O 1
ATOM 766 N N . ASN A 1 99 ? -1.164 -3.821 13.083 1.00 94.06 99 ASN A N 1
ATOM 767 C CA . ASN A 1 99 ? -0.328 -4.844 12.468 1.00 94.06 99 ASN A CA 1
ATOM 768 C C . ASN A 1 99 ? -0.205 -4.661 10.946 1.00 94.06 99 ASN A C 1
ATOM 770 O O . ASN A 1 99 ? -1.011 -4.000 10.286 1.00 94.06 99 ASN A O 1
ATOM 774 N N . TYR A 1 100 ? 0.850 -5.258 10.394 1.00 96.75 100 TYR A N 1
ATOM 775 C CA . TYR A 1 100 ? 1.128 -5.222 8.965 1.00 96.75 100 TYR A CA 1
ATOM 776 C C . TYR A 1 100 ? 0.234 -6.192 8.192 1.00 96.75 100 TYR A C 1
ATOM 778 O O . TYR A 1 100 ? -0.089 -7.275 8.682 1.00 96.75 100 TYR A O 1
ATOM 786 N N . SER A 1 101 ? -0.111 -5.810 6.965 1.00 97.69 101 SER A N 1
ATOM 787 C CA . SER A 1 101 ? -0.668 -6.710 5.961 1.00 97.69 101 SER A CA 1
ATOM 788 C C . SER A 1 101 ? 0.325 -7.809 5.582 1.00 97.69 101 SER A C 1
ATOM 790 O O . SER A 1 101 ? 1.516 -7.747 5.907 1.00 97.69 101 SER A O 1
ATOM 792 N N . ASP A 1 102 ? -0.146 -8.756 4.772 1.00 96.62 102 ASP A N 1
ATOM 793 C CA . ASP A 1 102 ? 0.744 -9.617 3.998 1.00 96.62 102 ASP A CA 1
ATOM 794 C C . ASP A 1 102 ? 1.705 -8.783 3.141 1.00 96.62 102 ASP A C 1
ATOM 796 O O . ASP A 1 102 ? 1.434 -7.623 2.802 1.00 96.62 102 ASP A O 1
ATOM 800 N N . LYS A 1 103 ? 2.847 -9.378 2.794 1.00 96.25 103 LYS A N 1
ATOM 801 C CA . LYS A 1 103 ? 3.839 -8.746 1.924 1.00 96.25 103 LYS A CA 1
ATOM 802 C C . LYS A 1 103 ? 3.651 -9.221 0.491 1.00 96.25 103 LYS A C 1
ATOM 804 O O . LYS A 1 103 ? 3.512 -10.417 0.247 1.00 96.25 103 LYS A O 1
ATOM 809 N N . VAL A 1 104 ? 3.710 -8.294 -0.457 1.00 96.00 104 VAL A N 1
ATOM 810 C CA . VAL A 1 104 ? 3.631 -8.586 -1.892 1.00 96.00 104 VAL A CA 1
ATOM 811 C C . VAL A 1 104 ? 4.904 -8.152 -2.600 1.00 96.00 104 VAL A C 1
ATOM 813 O O . VAL A 1 104 ? 5.458 -7.094 -2.306 1.00 96.00 104 VAL A O 1
ATOM 816 N N . THR A 1 105 ? 5.364 -8.968 -3.544 1.00 95.44 105 THR A N 1
ATOM 817 C CA . THR A 1 105 ? 6.543 -8.665 -4.361 1.00 95.44 105 THR A CA 1
ATOM 818 C C . THR A 1 105 ? 6.117 -8.102 -5.710 1.00 95.44 105 THR A C 1
ATOM 820 O O . THR A 1 105 ? 5.220 -8.639 -6.361 1.00 95.44 105 THR A O 1
ATOM 823 N N . VAL A 1 106 ? 6.775 -7.033 -6.152 1.00 93.88 106 VAL A N 1
ATOM 824 C CA . VAL A 1 106 ? 6.537 -6.402 -7.454 1.00 93.88 106 VAL A CA 1
ATOM 825 C C . VAL A 1 106 ? 7.845 -5.899 -8.058 1.00 93.88 106 VAL A C 1
ATOM 827 O O . VAL A 1 106 ? 8.749 -5.467 -7.349 1.00 93.88 106 VAL A O 1
ATOM 830 N N . GLU A 1 107 ? 7.934 -5.930 -9.382 1.00 93.19 107 GLU A N 1
ATOM 831 C CA . GLU A 1 107 ? 9.016 -5.316 -10.149 1.00 93.19 107 GLU A CA 1
ATOM 832 C C . GLU A 1 107 ? 8.419 -4.216 -11.046 1.00 93.19 107 GLU A C 1
ATOM 834 O O . GLU A 1 107 ? 7.447 -4.492 -11.760 1.00 93.19 107 GLU A O 1
ATOM 839 N N . PRO A 1 108 ? 8.938 -2.973 -11.013 1.00 92.06 108 PRO A N 1
ATOM 840 C CA . PRO A 1 108 ? 8.522 -1.915 -11.928 1.00 92.06 108 PRO A CA 1
ATOM 841 C C . PRO A 1 108 ? 8.745 -2.322 -13.391 1.00 92.06 108 PRO A C 1
ATOM 843 O O . PRO A 1 108 ? 9.811 -2.813 -13.756 1.00 92.06 108 PRO A O 1
ATOM 846 N N . ALA A 1 109 ? 7.755 -2.082 -14.251 1.00 88.44 109 ALA A N 1
ATOM 847 C CA . ALA A 1 109 ? 7.792 -2.482 -15.656 1.00 88.44 109 ALA A CA 1
ATOM 848 C C . ALA A 1 109 ? 7.141 -1.422 -16.553 1.00 88.44 109 ALA A C 1
ATOM 850 O O . ALA A 1 109 ? 6.095 -0.866 -16.222 1.00 88.44 109 ALA A O 1
ATOM 851 N N . ALA A 1 110 ? 7.742 -1.161 -17.720 1.00 75.56 110 ALA A N 1
ATOM 852 C CA . ALA A 1 110 ? 7.235 -0.182 -18.691 1.00 75.56 110 ALA A CA 1
ATOM 853 C C . ALA A 1 110 ? 5.858 -0.557 -19.265 1.00 75.56 110 ALA A C 1
ATOM 855 O O . ALA A 1 110 ? 5.087 0.314 -19.657 1.00 75.56 110 ALA A O 1
ATOM 856 N N . LYS A 1 111 ? 5.552 -1.857 -19.305 1.00 67.00 111 LYS A N 1
ATOM 857 C CA . LYS A 1 111 ? 4.273 -2.394 -19.758 1.00 67.00 111 LYS A CA 1
ATOM 858 C C . LYS A 1 111 ? 3.528 -2.935 -18.543 1.00 67.00 111 LYS A C 1
ATOM 860 O O . LYS A 1 111 ? 3.948 -3.938 -17.969 1.00 67.00 111 LYS A O 1
ATOM 865 N N . ALA A 1 112 ? 2.442 -2.274 -18.151 1.00 59.72 112 ALA A N 1
ATOM 866 C CA . ALA A 1 112 ? 1.562 -2.798 -17.116 1.00 59.72 112 ALA A CA 1
ATOM 867 C C . ALA A 1 112 ? 0.877 -4.068 -17.661 1.00 59.72 112 ALA A C 1
ATOM 869 O O . ALA A 1 112 ? 0.190 -3.990 -18.685 1.00 59.72 112 ALA A O 1
ATOM 870 N N . PRO A 1 113 ? 1.059 -5.251 -17.047 1.00 57.72 113 PRO A N 1
ATOM 871 C CA . PRO A 1 113 ? 0.213 -6.387 -17.366 1.00 57.72 113 PRO A CA 1
ATOM 872 C C . PRO A 1 113 ? -1.219 -6.027 -16.958 1.00 57.72 113 PRO A C 1
ATOM 874 O O . PRO A 1 113 ? -1.420 -5.375 -15.933 1.00 57.72 113 PRO A O 1
ATOM 877 N N . ALA A 1 114 ? -2.216 -6.447 -17.738 1.00 52.78 114 ALA A N 1
ATOM 878 C CA . ALA A 1 114 ? -3.620 -6.276 -17.377 1.00 52.78 114 ALA A CA 1
ATOM 879 C C . ALA A 1 114 ? -3.911 -7.065 -16.085 1.00 52.78 114 ALA A C 1
ATOM 881 O O . ALA A 1 114 ? -4.194 -8.260 -16.114 1.00 52.78 114 ALA A O 1
ATOM 882 N N . LYS A 1 115 ? -3.768 -6.408 -14.931 1.00 56.44 115 LYS A N 1
ATOM 883 C CA . LYS A 1 115 ? -4.087 -6.937 -13.604 1.00 56.44 115 LYS A CA 1
ATOM 884 C C . LYS A 1 115 ? -5.085 -5.995 -12.954 1.00 56.44 115 LYS A C 1
ATOM 886 O O . LYS A 1 115 ? -4.876 -4.786 -12.908 1.00 56.44 115 LYS A O 1
ATOM 891 N N . ILE A 1 116 ? -6.184 -6.561 -12.470 1.00 55.59 116 ILE A N 1
ATOM 892 C CA . ILE A 1 116 ? -7.270 -5.801 -11.858 1.00 55.59 116 ILE A CA 1
ATOM 893 C C . ILE A 1 116 ? -6.774 -5.234 -10.519 1.00 55.59 116 ILE A C 1
ATOM 895 O O . ILE A 1 116 ? -6.497 -5.980 -9.578 1.00 55.59 116 ILE A O 1
ATOM 899 N N . LEU A 1 117 ? -6.669 -3.906 -10.457 1.00 55.94 117 LEU A N 1
ATOM 900 C CA . LEU A 1 117 ? -6.320 -3.123 -9.264 1.00 55.94 117 LEU A CA 1
ATOM 901 C C . LEU A 1 117 ? -7.494 -2.941 -8.290 1.00 55.94 117 LEU A C 1
ATOM 903 O O . LEU A 1 117 ? -7.292 -2.521 -7.158 1.00 55.94 117 LEU A O 1
ATOM 907 N N . SER A 1 118 ? -8.716 -3.246 -8.729 1.00 58.09 118 SER A N 1
ATOM 908 C CA . SER A 1 118 ? -9.935 -3.037 -7.952 1.00 58.09 118 SER A CA 1
ATOM 909 C C . SER A 1 118 ? -10.455 -4.341 -7.347 1.00 58.09 118 SER A C 1
ATOM 911 O O . SER A 1 118 ? -10.432 -5.401 -7.978 1.00 58.09 118 SER A O 1
ATOM 913 N N . PHE A 1 119 ? -10.931 -4.272 -6.111 1.00 60.91 119 PHE A N 1
ATOM 914 C CA . PHE A 1 119 ? -11.722 -5.339 -5.510 1.00 60.91 119 PHE A CA 1
ATOM 915 C C . PHE A 1 119 ? -13.164 -5.087 -5.934 1.00 60.91 119 PHE A C 1
ATOM 917 O O . PHE A 1 119 ? -13.713 -4.029 -5.639 1.00 60.91 119 PHE A O 1
ATOM 924 N N . GLY A 1 120 ? -13.754 -6.013 -6.690 1.00 50.38 120 GLY A N 1
ATOM 925 C CA . GLY A 1 120 ? -15.150 -5.892 -7.096 1.00 50.38 120 GLY A CA 1
ATOM 926 C C . GLY A 1 120 ? -16.039 -5.742 -5.862 1.00 50.38 120 GLY A C 1
ATOM 927 O O . GLY A 1 120 ? -16.033 -6.612 -4.995 1.00 50.38 120 GLY A O 1
ATOM 928 N N . GLY A 1 121 ? -16.768 -4.632 -5.766 1.00 51.03 121 GLY A N 1
ATOM 929 C CA . GLY A 1 121 ? -17.888 -4.514 -4.840 1.00 51.03 121 GLY A CA 1
ATOM 930 C C . GLY A 1 121 ? -19.077 -5.301 -5.387 1.00 51.03 121 GLY A C 1
ATOM 931 O O . GLY A 1 121 ? -19.297 -5.325 -6.598 1.00 51.03 121 GLY A O 1
ATOM 932 N N . THR A 1 122 ? -19.837 -5.959 -4.514 1.00 52.28 122 THR A N 1
ATOM 933 C CA . THR A 1 122 ? -21.085 -6.626 -4.896 1.00 52.28 122 THR A CA 1
ATOM 934 C C . THR A 1 122 ? -22.068 -5.576 -5.410 1.00 52.28 122 THR A C 1
ATOM 936 O O . THR A 1 122 ? -22.590 -4.780 -4.632 1.00 52.28 122 THR A O 1
ATOM 939 N N . VAL A 1 123 ? -22.322 -5.565 -6.720 1.00 44.91 123 VAL A N 1
ATOM 940 C CA . VAL A 1 123 ? -23.422 -4.798 -7.312 1.00 44.91 123 VAL A CA 1
ATOM 941 C C . VAL A 1 123 ? -24.715 -5.444 -6.825 1.00 44.91 123 VAL A C 1
ATOM 943 O O . VAL A 1 123 ? -25.118 -6.492 -7.319 1.00 44.91 123 VAL A O 1
ATOM 946 N N . THR A 1 124 ? -25.338 -4.859 -5.810 1.00 50.66 124 THR A N 1
ATOM 947 C CA . THR A 1 124 ? -26.729 -5.166 -5.476 1.00 50.66 124 THR A CA 1
ATOM 948 C C . THR A 1 124 ? -27.582 -4.310 -6.401 1.00 50.66 124 THR A C 1
ATOM 950 O O . THR A 1 124 ? -27.630 -3.090 -6.263 1.00 50.66 124 THR A O 1
ATOM 953 N N . THR A 1 125 ? -28.160 -4.937 -7.424 1.00 47.91 125 THR A N 1
ATOM 954 C CA . THR A 1 125 ? -29.181 -4.300 -8.260 1.00 47.91 125 THR A CA 1
ATOM 955 C C . THR A 1 125 ? -30.447 -4.064 -7.428 1.00 47.91 125 THR A C 1
ATOM 957 O O . THR A 1 125 ? -30.756 -4.922 -6.596 1.00 47.91 125 THR A O 1
ATOM 960 N N . PRO A 1 126 ? -31.138 -2.922 -7.610 1.00 63.84 126 PRO A N 1
ATOM 961 C CA . PRO A 1 126 ? -32.396 -2.622 -6.926 1.00 63.84 126 PRO A CA 1
ATOM 962 C C . PRO A 1 126 ? -33.536 -3.558 -7.342 1.00 63.84 126 PRO A C 1
ATOM 964 O O . PRO A 1 126 ? -33.464 -4.124 -8.459 1.00 63.84 126 PRO A O 1
#